Protein AF-A0A7M5X2K8-F1 (afdb_monomer_lite)

Organism: NCBI:txid252671

Secondary structure (DSSP, 8-state):
-HHHHHHHHHHHTT--HHHHHHHHHHHHHHHHHTT----GGG-HHHHHHHHHHHHHSS-TTTS---PPPPHHHHHHHHHHHHHS-S-HHHHHHHHHHHHHHHTT-TTTTTS---TTTT---S------THHHHHHHHHHH--

Structure (mmCIF, N/CA/C/O backbone):
data_AF-A0A7M5X2K8-F1
#
_entry.id   AF-A0A7M5X2K8-F1
#
loop_
_atom_site.group_PDB
_atom_site.id
_atom_site.type_symbol
_atom_site.label_atom_id
_atom_site.label_alt_id
_atom_site.label_comp_id
_atom_site.label_asym_id
_atom_site.label_entity_id
_atom_site.label_seq_id
_atom_site.pdbx_PDB_ins_code
_atom_site.Cartn_x
_atom_site.Cartn_y
_atom_site.Cartn_z
_atom_site.occupancy
_atom_site.B_iso_or_equiv
_atom_site.auth_seq_id
_atom_site.auth_comp_id
_atom_site.auth_asym_id
_atom_site.auth_atom_id
_atom_site.pdbx_PDB_model_num
ATOM 1 N N . MET A 1 1 ? 3.802 -1.384 -24.833 1.00 52.88 1 MET A N 1
ATOM 2 C CA . MET A 1 1 ? 3.488 -2.465 -23.865 1.00 52.88 1 MET A CA 1
ATOM 3 C C . MET A 1 1 ? 4.716 -3.096 -23.181 1.00 52.88 1 MET A C 1
ATOM 5 O O . MET A 1 1 ? 4.539 -3.647 -22.103 1.00 52.88 1 MET A O 1
ATOM 9 N N . SER A 1 2 ? 5.947 -2.994 -23.705 1.00 74.19 2 SER A N 1
ATOM 10 C CA . SER A 1 2 ? 7.124 -3.730 -23.181 1.00 74.19 2 SER A CA 1
ATOM 11 C C . SER A 1 2 ? 7.561 -3.377 -21.746 1.00 74.19 2 SER A C 1
ATOM 13 O O . SER A 1 2 ? 7.866 -4.268 -20.957 1.00 74.19 2 SER A O 1
ATOM 15 N N . VAL A 1 3 ? 7.544 -2.096 -21.363 1.00 83.00 3 VAL A N 1
ATOM 16 C CA . VAL A 1 3 ? 8.119 -1.626 -20.081 1.00 83.00 3 VAL A CA 1
ATOM 17 C C . VAL A 1 3 ? 7.353 -2.146 -18.855 1.00 83.00 3 VAL A C 1
ATOM 19 O O . VAL A 1 3 ? 7.938 -2.400 -17.803 1.00 83.00 3 VAL A O 1
ATOM 22 N N . CYS A 1 4 ? 6.039 -2.355 -18.987 1.00 85.19 4 CYS A N 1
ATOM 23 C CA . CYS A 1 4 ? 5.218 -2.924 -17.914 1.00 85.19 4 CYS A CA 1
ATOM 24 C C . CYS A 1 4 ? 5.538 -4.408 -17.688 1.00 85.19 4 CYS A C 1
ATOM 26 O O . CYS A 1 4 ? 5.677 -4.828 -16.541 1.00 85.19 4 CYS A O 1
ATOM 28 N N . PHE A 1 5 ? 5.702 -5.182 -18.767 1.00 86.69 5 PHE A N 1
ATOM 29 C CA . PHE A 1 5 ? 6.114 -6.585 -18.683 1.00 86.69 5 PHE A CA 1
ATOM 30 C C . PHE A 1 5 ? 7.513 -6.722 -18.092 1.00 86.69 5 PHE A C 1
ATOM 32 O O . P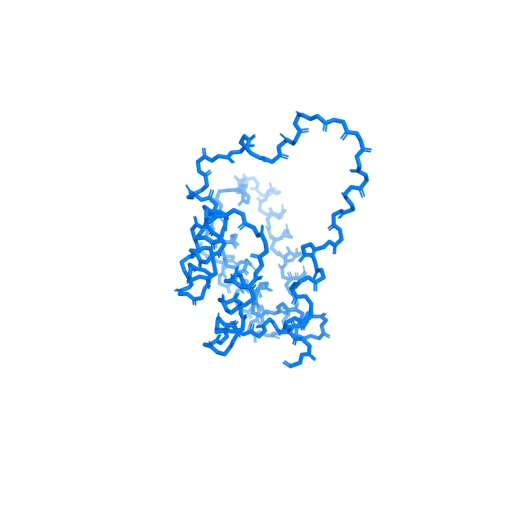HE A 1 5 ? 7.710 -7.544 -17.202 1.00 86.69 5 PHE A O 1
ATOM 39 N N . PHE A 1 6 ? 8.448 -5.862 -18.503 1.00 88.50 6 PHE A N 1
ATOM 40 C CA . PHE A 1 6 ? 9.782 -5.807 -17.912 1.00 88.50 6 PHE A CA 1
ATOM 41 C C . PHE A 1 6 ? 9.723 -5.547 -16.400 1.00 88.50 6 PHE A C 1
ATOM 43 O O . PHE A 1 6 ? 10.309 -6.298 -15.627 1.00 88.50 6 PHE A O 1
ATOM 50 N N . ALA A 1 7 ? 8.941 -4.558 -15.954 1.00 87.00 7 ALA A N 1
ATOM 51 C CA . ALA A 1 7 ? 8.784 -4.259 -14.530 1.00 87.00 7 ALA A CA 1
ATOM 52 C C . ALA A 1 7 ? 8.256 -5.461 -13.722 1.00 87.00 7 ALA A C 1
ATOM 54 O O . ALA A 1 7 ? 8.743 -5.741 -12.624 1.00 87.00 7 ALA A O 1
ATOM 55 N N . VAL A 1 8 ? 7.270 -6.186 -14.261 1.00 88.19 8 VAL A N 1
ATOM 56 C CA . VAL A 1 8 ? 6.717 -7.394 -13.628 1.00 88.19 8 VAL A CA 1
ATOM 57 C C . VAL A 1 8 ? 7.741 -8.531 -13.626 1.00 88.19 8 VAL A C 1
ATOM 59 O O . VAL A 1 8 ? 7.938 -9.166 -12.592 1.00 88.19 8 VAL A O 1
ATOM 62 N N . TYR A 1 9 ? 8.437 -8.749 -14.742 1.00 90.38 9 TYR A N 1
ATOM 63 C CA . TYR A 1 9 ? 9.489 -9.756 -14.870 1.00 90.38 9 TYR A CA 1
ATOM 64 C C . TYR A 1 9 ? 10.629 -9.524 -13.867 1.00 90.38 9 TYR A C 1
ATOM 66 O O . TYR A 1 9 ? 10.989 -10.438 -13.124 1.00 90.38 9 TYR A O 1
ATOM 74 N N . SER A 1 10 ? 11.136 -8.292 -13.761 1.00 86.75 10 SER A N 1
ATOM 75 C CA . SER A 1 10 ? 12.160 -7.915 -12.779 1.00 86.75 10 SER A CA 1
ATOM 76 C C . SER A 1 10 ? 11.688 -8.158 -11.345 1.00 86.75 10 SER A C 1
ATOM 78 O O . SER A 1 10 ? 12.437 -8.696 -10.530 1.00 86.75 10 SER A O 1
ATOM 80 N N . SER A 1 11 ? 10.429 -7.831 -11.036 1.00 86.12 11 SER A N 1
ATOM 81 C CA . SER A 1 11 ? 9.863 -8.103 -9.713 1.00 86.12 11 SER A CA 1
ATOM 82 C C . SER A 1 11 ? 9.758 -9.598 -9.410 1.00 86.12 11 SER A C 1
ATOM 84 O O . SER A 1 11 ? 9.967 -9.982 -8.262 1.00 86.12 11 SER A O 1
ATOM 86 N N . ASN A 1 12 ? 9.417 -10.434 -10.393 1.00 87.44 12 ASN A N 1
ATOM 87 C CA . ASN A 1 12 ? 9.327 -11.887 -10.215 1.00 87.44 12 ASN A CA 1
ATOM 88 C C . ASN A 1 12 ? 10.708 -12.528 -10.014 1.00 87.44 12 ASN A C 1
ATOM 90 O O . ASN A 1 12 ? 10.819 -13.528 -9.315 1.00 87.44 12 ASN A O 1
ATOM 94 N N . ARG A 1 13 ? 11.767 -11.916 -10.556 1.00 88.06 13 ARG A N 1
ATOM 95 C CA . ARG A 1 13 ? 13.170 -12.292 -10.316 1.00 88.06 13 ARG A CA 1
ATOM 96 C C . ARG A 1 13 ? 13.723 -11.807 -8.968 1.00 88.06 13 ARG A C 1
ATOM 98 O O . ARG A 1 13 ? 14.899 -12.005 -8.696 1.00 88.06 13 ARG A O 1
ATOM 105 N N . GLY A 1 14 ? 12.906 -11.159 -8.133 1.00 85.12 14 GLY A N 1
ATOM 106 C CA . GLY A 1 14 ? 13.325 -10.666 -6.818 1.00 85.12 14 GLY A CA 1
ATOM 107 C C . GLY A 1 14 ? 14.114 -9.353 -6.850 1.00 85.12 14 GLY A C 1
ATOM 108 O O . GLY A 1 14 ? 14.657 -8.940 -5.828 1.00 85.12 14 GLY A O 1
ATOM 109 N N . ILE A 1 15 ? 14.163 -8.658 -7.992 1.00 86.94 15 ILE A N 1
ATOM 110 C CA . ILE A 1 15 ? 14.856 -7.371 -8.101 1.00 86.94 15 ILE A CA 1
ATOM 111 C C . ILE A 1 15 ? 14.082 -6.312 -7.312 1.00 86.94 15 ILE A C 1
ATOM 113 O O . ILE A 1 15 ? 12.865 -6.153 -7.46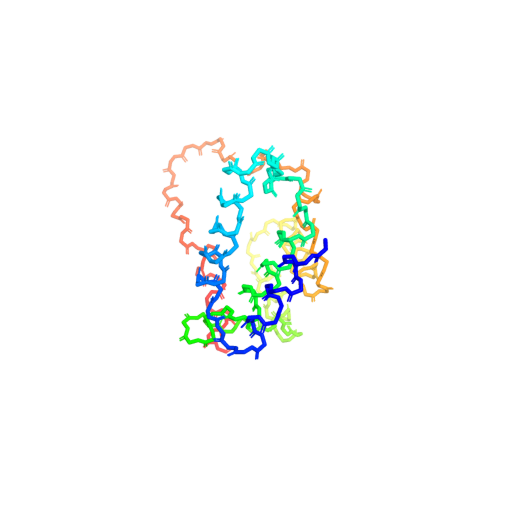3 1.00 86.94 15 ILE A O 1
ATOM 117 N N . ALA A 1 16 ? 14.802 -5.544 -6.493 1.00 85.50 16 ALA A N 1
ATOM 118 C CA . ALA A 1 16 ? 14.214 -4.476 -5.703 1.00 85.50 16 ALA A CA 1
ATOM 119 C C . ALA A 1 16 ? 13.511 -3.436 -6.591 1.00 85.50 16 ALA A C 1
ATOM 121 O O . ALA A 1 16 ? 14.001 -3.027 -7.649 1.00 85.50 16 ALA A O 1
ATOM 122 N N . CYS A 1 17 ? 12.372 -2.930 -6.122 1.00 85.94 17 CYS A N 1
ATOM 123 C CA . CYS A 1 17 ? 11.596 -1.928 -6.846 1.00 85.94 17 CYS A CA 1
ATOM 124 C C . CYS A 1 17 ? 12.405 -0.645 -7.103 1.00 85.94 17 CYS A C 1
ATOM 126 O O . CYS A 1 17 ? 12.218 -0.003 -8.134 1.00 85.94 17 CYS A O 1
ATOM 128 N N . LYS A 1 18 ? 13.336 -0.292 -6.202 1.00 85.88 18 LYS A N 1
ATOM 129 C CA . LYS A 1 18 ? 14.279 0.819 -6.411 1.00 85.88 18 LYS A CA 1
ATOM 130 C C . LYS A 1 18 ? 15.106 0.603 -7.683 1.00 85.88 18 LYS A C 1
ATOM 132 O O . LYS A 1 18 ? 15.092 1.461 -8.555 1.00 85.88 18 LYS A O 1
ATOM 137 N N . THR A 1 19 ? 15.728 -0.563 -7.823 1.00 87.94 19 THR A N 1
ATOM 138 C CA . THR A 1 19 ? 16.536 -0.936 -8.993 1.00 87.94 19 THR A CA 1
ATOM 139 C C . THR A 1 19 ? 15.690 -1.024 -10.263 1.00 87.94 19 THR A C 1
ATOM 141 O O . THR A 1 19 ? 16.070 -0.503 -11.304 1.00 87.94 19 THR A O 1
ATOM 144 N N . THR A 1 20 ? 14.481 -1.584 -10.163 1.00 87.62 20 THR A N 1
ATOM 145 C CA . THR A 1 20 ? 13.544 -1.665 -11.298 1.00 87.62 20 THR A CA 1
ATOM 146 C C . THR A 1 20 ? 13.189 -0.273 -11.838 1.00 87.62 20 THR A C 1
ATOM 148 O O . THR A 1 20 ? 13.118 -0.081 -13.049 1.00 87.62 20 THR A O 1
ATOM 151 N N . LYS A 1 21 ? 13.011 0.727 -10.961 1.00 87.75 21 LYS A N 1
ATOM 152 C CA . LYS A 1 21 ? 12.784 2.120 -11.379 1.00 87.75 21 LYS A CA 1
ATOM 153 C C . LYS A 1 21 ? 13.978 2.704 -12.124 1.00 87.75 21 LYS A C 1
ATOM 155 O O . LYS A 1 21 ? 13.754 3.367 -13.127 1.00 87.75 21 LYS A O 1
ATOM 160 N N . VAL A 1 22 ? 15.199 2.433 -11.659 1.00 89.62 22 VAL A N 1
ATOM 161 C CA . VAL A 1 22 ? 16.435 2.903 -12.307 1.00 89.62 22 VAL A CA 1
ATOM 162 C C . VAL A 1 22 ? 16.544 2.354 -13.733 1.00 89.62 22 VAL A C 1
ATOM 164 O O . VAL A 1 22 ? 16.818 3.107 -14.665 1.00 89.62 22 VAL A O 1
ATOM 167 N N . TYR A 1 23 ? 16.240 1.071 -13.939 1.00 90.06 23 TYR A N 1
ATOM 168 C CA . TYR A 1 23 ? 16.224 0.483 -15.282 1.00 90.06 23 TYR A CA 1
ATOM 169 C C . TYR A 1 23 ? 15.165 1.109 -16.187 1.00 90.06 23 TYR A C 1
ATOM 171 O O . TYR A 1 23 ? 15.455 1.453 -17.329 1.00 90.06 23 TYR A O 1
ATOM 179 N N . ILE A 1 24 ? 13.954 1.325 -15.669 1.00 87.75 24 ILE A N 1
ATOM 180 C CA . ILE A 1 24 ? 12.886 1.996 -16.420 1.00 87.75 24 ILE A CA 1
ATOM 181 C C . ILE A 1 24 ? 13.311 3.417 -16.811 1.00 87.75 24 ILE A C 1
ATOM 183 O O . ILE A 1 24 ? 13.107 3.812 -17.955 1.00 87.75 24 ILE A O 1
ATOM 187 N N . THR A 1 25 ? 13.928 4.177 -15.901 1.00 86.94 25 THR A N 1
ATOM 188 C CA . THR A 1 25 ? 14.427 5.523 -16.216 1.00 86.94 25 THR A CA 1
ATOM 189 C C . THR A 1 25 ? 15.556 5.504 -17.242 1.00 86.94 25 THR A C 1
ATOM 191 O O . THR A 1 25 ? 15.577 6.377 -18.099 1.00 86.94 25 THR A O 1
ATOM 194 N N . GLY A 1 26 ? 16.437 4.497 -17.221 1.00 87.50 26 GLY A N 1
ATOM 195 C CA . GLY A 1 26 ? 17.491 4.333 -18.228 1.00 87.50 26 GLY A CA 1
ATOM 196 C C . GLY A 1 26 ? 16.931 4.068 -19.628 1.00 87.50 26 GLY A C 1
ATOM 197 O O . GLY A 1 26 ? 17.309 4.740 -20.582 1.00 87.50 26 GLY A O 1
ATOM 198 N N . VAL A 1 27 ? 15.951 3.166 -19.740 1.00 85.81 27 VAL A N 1
ATOM 199 C CA . VAL A 1 27 ? 15.258 2.882 -21.011 1.00 85.81 27 VAL A CA 1
ATOM 200 C C . VAL A 1 27 ? 14.538 4.124 -21.540 1.00 85.81 27 VAL A C 1
ATOM 202 O O . VAL A 1 27 ? 14.549 4.395 -22.737 1.00 85.81 27 VAL A O 1
ATOM 205 N N . LEU A 1 28 ? 13.915 4.906 -20.658 1.00 84.00 28 LEU A N 1
ATOM 206 C CA . LEU A 1 28 ? 13.238 6.143 -21.048 1.00 84.00 28 LEU A CA 1
ATOM 207 C C . LEU A 1 28 ? 14.215 7.241 -21.465 1.00 84.00 28 LEU A C 1
ATOM 209 O O . LEU A 1 28 ? 13.937 7.954 -22.423 1.00 84.00 28 LEU A O 1
ATOM 213 N N . HIS A 1 29 ? 15.358 7.349 -20.788 1.00 86.31 29 HIS A N 1
ATOM 214 C CA . HIS A 1 29 ? 16.422 8.268 -21.173 1.00 86.31 29 HIS A CA 1
ATOM 215 C C . HIS A 1 29 ? 16.956 7.933 -22.569 1.00 86.31 29 HIS A C 1
ATOM 217 O O . HIS A 1 29 ? 17.037 8.809 -23.423 1.00 86.31 29 HIS A O 1
ATOM 223 N N . GLN A 1 30 ? 17.232 6.655 -22.840 1.00 85.12 30 GLN A N 1
ATOM 224 C CA . GLN A 1 30 ? 17.672 6.206 -24.160 1.00 85.12 30 GLN A CA 1
ATOM 225 C C . GLN A 1 30 ? 16.622 6.481 -25.246 1.00 85.12 30 GLN A C 1
ATOM 227 O O . GLN A 1 30 ? 16.967 6.967 -26.317 1.00 85.12 30 GLN A O 1
ATOM 232 N N . ASN A 1 31 ? 15.338 6.244 -24.966 1.00 82.50 31 ASN A N 1
ATOM 233 C CA . ASN A 1 31 ? 14.264 6.579 -25.907 1.00 82.50 31 ASN A CA 1
ATOM 234 C C . ASN A 1 31 ? 14.155 8.089 -26.164 1.00 82.50 31 ASN A C 1
ATOM 236 O O . ASN A 1 31 ? 13.917 8.495 -27.298 1.00 82.50 31 ASN A O 1
ATOM 240 N N . SER A 1 32 ? 14.379 8.919 -25.143 1.00 83.69 32 SER A N 1
ATOM 241 C CA . SER A 1 32 ? 14.402 10.375 -25.298 1.00 83.69 32 SER A CA 1
ATOM 242 C C . SER A 1 32 ? 15.581 10.839 -26.160 1.00 83.69 32 SER A C 1
ATOM 244 O O . SER A 1 32 ? 15.391 11.687 -27.026 1.00 83.69 32 SER A O 1
ATOM 246 N N . MET A 1 33 ? 16.761 10.221 -26.015 1.00 85.62 33 MET A N 1
ATOM 247 C CA . MET A 1 33 ? 17.918 10.474 -26.892 1.00 85.62 33 MET A CA 1
ATOM 248 C C . MET A 1 33 ? 17.646 10.106 -28.359 1.00 85.62 33 MET A C 1
ATOM 250 O O . MET A 1 33 ? 18.185 10.740 -29.258 1.00 85.62 33 MET A O 1
ATOM 254 N N . LEU A 1 34 ? 16.783 9.118 -28.611 1.00 86.12 34 LEU A N 1
ATOM 255 C CA . LEU A 1 34 ? 16.349 8.717 -29.955 1.00 86.12 34 LEU A CA 1
ATOM 256 C C . LEU A 1 34 ? 15.188 9.573 -30.504 1.00 86.12 34 LEU A C 1
ATOM 258 O O . LEU A 1 34 ? 14.631 9.254 -31.550 1.00 86.12 34 LEU A O 1
ATOM 262 N N . GLY A 1 35 ? 14.781 10.635 -29.797 1.00 80.44 35 GLY A N 1
ATOM 263 C CA . GLY A 1 35 ? 13.679 11.520 -30.194 1.00 80.44 35 GLY A CA 1
ATOM 264 C C . GLY A 1 35 ? 12.277 10.975 -29.891 1.00 80.44 35 GLY A C 1
ATOM 265 O O . GLY A 1 35 ? 11.279 11.658 -30.128 1.00 80.44 35 GLY A O 1
ATOM 266 N N . ALA A 1 36 ? 12.168 9.776 -29.313 1.00 75.25 36 ALA A N 1
ATOM 267 C CA . ALA A 1 36 ? 10.904 9.183 -28.894 1.00 75.25 36 ALA A CA 1
ATOM 268 C C . ALA A 1 36 ? 10.502 9.713 -27.505 1.00 75.25 36 ALA A C 1
ATOM 270 O O . ALA A 1 36 ? 10.710 9.076 -26.469 1.00 75.25 36 ALA A O 1
ATOM 271 N N . ASN A 1 37 ? 9.912 10.907 -27.470 1.00 64.06 37 ASN A N 1
ATOM 272 C CA . ASN A 1 37 ? 9.477 11.553 -26.232 1.00 64.06 37 ASN A CA 1
ATOM 273 C C . ASN A 1 37 ? 8.133 10.993 -25.740 1.00 64.06 37 ASN A C 1
ATOM 275 O O . ASN A 1 37 ? 7.073 11.559 -25.994 1.00 64.06 37 ASN A O 1
ATOM 279 N N . ALA A 1 38 ? 8.166 9.890 -24.989 1.00 65.06 38 ALA A N 1
ATOM 280 C CA . ALA A 1 38 ? 7.011 9.402 -24.234 1.00 65.06 38 ALA A CA 1
ATOM 281 C C . ALA A 1 38 ? 7.165 9.751 -22.739 1.00 65.06 38 ALA A C 1
ATOM 283 O O . ALA A 1 38 ? 7.836 9.020 -22.002 1.00 65.06 38 ALA A O 1
ATOM 284 N N . PRO A 1 39 ? 6.568 10.851 -22.242 1.00 64.75 39 PRO A N 1
ATOM 285 C CA . PRO A 1 39 ? 6.658 11.195 -20.828 1.00 64.75 39 PRO A CA 1
ATOM 286 C C . PRO A 1 39 ? 5.979 10.134 -19.949 1.00 64.75 39 PRO A C 1
ATOM 288 O O . PRO A 1 39 ? 4.848 9.720 -20.199 1.00 64.75 39 PRO A O 1
ATOM 291 N N . LEU A 1 40 ? 6.642 9.745 -18.852 1.00 62.47 40 LEU A N 1
ATOM 292 C CA . LEU A 1 40 ? 6.145 8.802 -17.828 1.00 62.47 40 LEU A CA 1
ATOM 293 C C . LEU A 1 40 ? 4.724 9.109 -17.330 1.00 62.47 40 LEU A C 1
ATOM 295 O O . LEU A 1 40 ? 3.990 8.194 -16.955 1.00 62.47 40 LEU A O 1
ATOM 299 N N . SER A 1 41 ? 4.348 10.391 -17.327 1.00 61.41 41 SER A N 1
ATOM 300 C CA . SER A 1 41 ? 3.015 10.872 -16.947 1.00 61.41 41 SER A CA 1
ATOM 301 C C . SER A 1 41 ? 1.898 10.259 -17.808 1.00 61.41 41 SER A C 1
ATOM 303 O O . SER A 1 41 ? 0.809 9.986 -17.309 1.00 61.41 41 SER A O 1
ATOM 305 N N . LEU A 1 42 ? 2.189 9.935 -19.074 1.00 63.16 42 LEU A N 1
ATOM 306 C CA . LEU A 1 42 ? 1.244 9.328 -20.016 1.00 63.16 42 LEU A CA 1
ATOM 307 C C . LEU A 1 42 ? 1.073 7.813 -19.830 1.00 63.16 42 LEU A C 1
ATOM 309 O O . LEU A 1 42 ? 0.294 7.195 -20.550 1.00 63.16 42 LEU A O 1
ATOM 313 N N . MET A 1 43 ? 1.765 7.186 -18.870 1.00 76.88 43 MET A N 1
ATOM 314 C CA . MET A 1 43 ? 1.679 5.741 -18.632 1.00 76.88 43 MET A CA 1
ATOM 315 C C . MET A 1 43 ? 1.012 5.411 -17.283 1.00 76.88 43 MET A C 1
ATOM 317 O O . MET A 1 43 ? 1.657 4.868 -16.377 1.00 76.88 43 MET A O 1
ATOM 321 N N . PRO A 1 44 ? -0.307 5.656 -17.126 1.00 78.69 44 PRO A N 1
ATOM 322 C CA . PRO A 1 44 ? -1.025 5.378 -15.879 1.00 78.69 44 PRO A CA 1
ATOM 323 C C . PRO A 1 44 ? -0.973 3.893 -15.496 1.00 78.69 44 PRO A C 1
ATOM 325 O O . PRO A 1 44 ? -0.956 3.552 -14.310 1.00 78.69 44 PRO A O 1
ATOM 328 N N . VAL A 1 45 ? -0.896 3.006 -16.491 1.00 82.19 45 VAL A N 1
ATOM 329 C CA . VAL A 1 45 ? -0.737 1.559 -16.299 1.00 82.19 45 VAL A CA 1
ATOM 330 C C . VAL A 1 45 ? 0.603 1.241 -15.634 1.00 82.19 45 VAL A C 1
ATOM 332 O O . VAL A 1 45 ? 0.624 0.540 -14.624 1.00 82.19 45 VAL A O 1
ATOM 335 N N . LEU A 1 46 ? 1.707 1.822 -16.114 1.00 82.94 46 LEU A N 1
ATOM 336 C CA . LEU A 1 46 ? 3.040 1.612 -15.543 1.00 82.94 46 LEU A CA 1
ATOM 337 C C . LEU A 1 46 ? 3.104 2.094 -14.090 1.00 82.94 46 LEU A C 1
ATOM 339 O O . LEU A 1 46 ? 3.616 1.396 -13.216 1.00 82.94 46 LEU A O 1
ATOM 343 N N . HIS A 1 47 ? 2.503 3.247 -13.800 1.00 83.94 47 HIS A N 1
ATOM 344 C CA . HIS A 1 47 ? 2.412 3.759 -12.436 1.00 83.94 47 HIS A CA 1
ATOM 345 C C . HIS A 1 47 ? 1.619 2.817 -11.506 1.00 83.94 47 HIS A C 1
ATOM 347 O O . HIS A 1 47 ? 2.035 2.571 -10.369 1.00 83.94 47 HIS A O 1
ATOM 353 N N . ARG A 1 48 ? 0.504 2.236 -11.977 1.00 85.44 48 ARG A N 1
ATOM 354 C CA . ARG A 1 48 ? -0.262 1.229 -11.216 1.00 85.44 48 ARG A CA 1
ATOM 355 C C . ARG A 1 48 ? 0.552 -0.046 -10.985 1.00 85.44 48 ARG A C 1
ATOM 357 O O . ARG A 1 48 ? 0.552 -0.549 -9.862 1.00 85.44 48 ARG A O 1
ATOM 364 N N . VAL A 1 49 ? 1.276 -0.522 -11.999 1.00 86.50 49 VAL A N 1
ATOM 365 C CA . VAL A 1 49 ? 2.155 -1.701 -11.917 1.00 86.50 49 VAL A CA 1
ATOM 366 C C . VAL A 1 49 ? 3.263 -1.478 -10.891 1.00 86.50 49 VAL A C 1
ATOM 368 O O . VAL A 1 49 ? 3.407 -2.276 -9.966 1.00 86.50 49 VAL A O 1
ATOM 371 N N . ILE A 1 50 ? 3.976 -0.351 -10.963 1.00 86.38 50 ILE A N 1
ATOM 372 C CA . ILE A 1 50 ? 5.028 -0.002 -10.000 1.00 86.38 50 ILE A CA 1
ATOM 373 C C . ILE A 1 50 ? 4.457 0.076 -8.581 1.00 86.38 50 ILE A C 1
ATOM 375 O O . ILE A 1 50 ? 5.047 -0.485 -7.662 1.00 86.38 50 ILE A O 1
ATOM 379 N N . ARG A 1 51 ? 3.287 0.697 -8.370 1.00 83.94 51 ARG A N 1
ATOM 380 C CA . ARG A 1 51 ? 2.632 0.706 -7.047 1.00 83.94 51 ARG A CA 1
ATOM 381 C C . ARG A 1 51 ? 2.248 -0.694 -6.568 1.00 83.94 51 ARG A C 1
ATOM 383 O O . ARG A 1 51 ? 2.340 -0.966 -5.373 1.00 83.94 51 ARG A O 1
ATOM 390 N N . GLY A 1 52 ? 1.800 -1.569 -7.465 1.00 83.06 52 GLY A N 1
ATOM 391 C CA . GLY A 1 52 ? 1.512 -2.971 -7.162 1.00 83.06 52 GLY A CA 1
ATOM 392 C C . GLY A 1 52 ? 2.763 -3.717 -6.698 1.00 83.06 52 GLY A C 1
ATOM 393 O O . GLY A 1 52 ? 2.748 -4.329 -5.630 1.00 83.06 52 GLY A O 1
ATOM 394 N N . ILE A 1 53 ? 3.863 -3.576 -7.440 1.00 83.56 53 ILE A N 1
ATOM 395 C CA . ILE A 1 53 ? 5.180 -4.137 -7.107 1.00 83.56 53 ILE A CA 1
ATOM 396 C C . ILE A 1 53 ? 5.670 -3.593 -5.762 1.00 83.56 53 ILE A C 1
ATOM 398 O O . ILE A 1 53 ? 6.042 -4.368 -4.891 1.00 83.56 53 ILE A O 1
ATOM 402 N N . GLN A 1 54 ? 5.580 -2.281 -5.530 1.00 83.38 54 GLN A N 1
ATOM 403 C CA . GLN A 1 54 ? 5.938 -1.660 -4.249 1.00 83.38 54 GLN A CA 1
ATOM 404 C C . GLN A 1 54 ? 5.118 -2.182 -3.069 1.00 83.38 54 GLN A C 1
ATOM 406 O O . GLN A 1 54 ? 5.628 -2.246 -1.957 1.00 83.38 54 GLN A O 1
ATOM 411 N N . ARG A 1 55 ? 3.842 -2.526 -3.277 1.00 79.38 55 ARG A N 1
ATOM 412 C CA . ARG A 1 55 ? 3.001 -3.128 -2.232 1.00 79.38 55 ARG A CA 1
ATOM 413 C C . ARG A 1 55 ? 3.371 -4.584 -1.981 1.00 79.38 55 ARG A C 1
ATOM 415 O O . ARG A 1 55 ? 3.385 -4.984 -0.825 1.00 79.38 55 ARG A O 1
ATOM 422 N N . ARG A 1 56 ? 3.667 -5.349 -3.036 1.00 75.94 56 ARG A N 1
ATOM 423 C CA . ARG A 1 56 ? 4.092 -6.754 -2.936 1.00 75.94 56 ARG A CA 1
ATOM 424 C C . ARG A 1 56 ? 5.471 -6.902 -2.297 1.00 75.94 56 ARG A C 1
ATOM 426 O O . ARG A 1 56 ? 5.636 -7.738 -1.424 1.00 75.94 56 ARG A O 1
ATOM 433 N N . GLN A 1 57 ? 6.430 -6.077 -2.707 1.00 77.38 57 GLN A N 1
ATOM 434 C CA . GLN A 1 57 ? 7.794 -6.056 -2.169 1.00 77.38 57 GLN A CA 1
ATOM 435 C C . GLN A 1 57 ? 7.929 -5.206 -0.897 1.00 77.38 57 GLN A C 1
ATOM 437 O O . GLN A 1 57 ? 9.008 -5.116 -0.317 1.00 77.38 57 GLN A O 1
ATOM 442 N N . GLY A 1 58 ? 6.868 -4.497 -0.504 1.00 64.88 58 GLY A N 1
ATOM 443 C CA . GLY A 1 58 ? 6.929 -3.478 0.531 1.00 64.88 58 GLY A CA 1
ATOM 444 C C . GLY A 1 58 ? 7.365 -4.051 1.869 1.00 64.88 58 GLY A C 1
ATOM 445 O O . GLY A 1 58 ? 6.582 -4.748 2.497 1.00 64.88 58 GLY A O 1
ATOM 446 N N . ASN A 1 59 ? 8.579 -3.690 2.298 1.00 57.34 59 ASN A N 1
ATOM 447 C CA . ASN A 1 59 ? 9.137 -3.787 3.650 1.00 57.34 59 ASN A CA 1
ATOM 448 C C . ASN A 1 59 ? 8.473 -4.829 4.562 1.00 57.34 59 ASN A C 1
ATOM 450 O O . ASN A 1 59 ? 7.994 -4.498 5.649 1.00 57.34 59 ASN A O 1
ATOM 454 N N . THR A 1 60 ? 8.506 -6.097 4.155 1.00 53.06 60 THR A N 1
ATOM 455 C CA . THR A 1 60 ? 8.155 -7.222 5.033 1.00 53.06 60 THR A CA 1
ATOM 456 C C . THR A 1 60 ? 9.022 -7.207 6.298 1.00 53.06 60 THR A C 1
ATOM 458 O O . THR A 1 60 ? 8.577 -7.642 7.352 1.00 53.06 60 THR A O 1
ATOM 461 N N . LEU A 1 61 ? 10.228 -6.626 6.202 1.00 52.84 61 LEU A N 1
ATOM 462 C CA . LEU A 1 61 ? 11.215 -6.541 7.277 1.00 52.84 61 LEU A CA 1
ATOM 463 C C . LEU A 1 61 ? 11.051 -5.333 8.222 1.00 52.84 61 LEU A C 1
ATOM 465 O O . LEU A 1 61 ? 11.468 -5.426 9.368 1.00 52.84 61 LEU A O 1
ATOM 469 N N . THR A 1 62 ? 10.451 -4.207 7.802 1.00 54.38 62 THR A N 1
ATOM 470 C CA . THR A 1 62 ? 10.395 -2.987 8.654 1.00 54.38 62 THR A CA 1
ATOM 471 C C . THR A 1 62 ? 8.999 -2.428 8.904 1.00 54.38 62 THR A C 1
ATOM 473 O O . THR A 1 62 ? 8.818 -1.620 9.817 1.00 54.38 62 THR A O 1
ATOM 476 N N . ARG A 1 63 ? 7.970 -2.844 8.155 1.00 56.56 63 ARG A N 1
ATOM 477 C CA . ARG A 1 63 ? 6.601 -2.382 8.403 1.00 56.56 63 ARG A CA 1
ATOM 478 C C . ARG A 1 63 ? 5.835 -3.452 9.167 1.00 56.56 63 ARG A C 1
ATOM 480 O O . ARG A 1 63 ? 5.487 -4.480 8.595 1.00 56.56 63 ARG A O 1
ATOM 487 N N . LYS A 1 64 ? 5.502 -3.182 10.439 1.00 59.00 64 LYS A N 1
ATOM 488 C CA . LYS A 1 64 ? 4.569 -4.026 11.208 1.00 59.00 64 LYS A CA 1
ATOM 489 C C . LYS A 1 64 ? 3.333 -4.303 10.349 1.00 59.00 64 LYS A C 1
ATOM 491 O O . LYS A 1 64 ? 2.645 -3.365 9.930 1.00 59.00 64 LYS A O 1
ATOM 496 N N . LYS A 1 65 ? 3.076 -5.584 10.066 1.00 58.56 65 LYS A N 1
ATOM 497 C CA . LYS A 1 65 ? 1.881 -6.038 9.348 1.00 58.56 65 LYS A CA 1
ATOM 498 C C . LYS A 1 65 ? 0.675 -5.456 10.080 1.00 58.56 65 LYS A C 1
ATOM 500 O O . LYS A 1 65 ? 0.469 -5.742 11.258 1.00 58.56 65 LYS A O 1
ATOM 505 N N . ARG A 1 66 ? -0.080 -4.574 9.416 1.00 63.22 66 ARG A N 1
ATOM 506 C CA . ARG A 1 66 ? -1.308 -4.023 10.000 1.00 63.22 66 ARG A CA 1
ATOM 507 C C . ARG A 1 66 ? -2.257 -5.199 10.207 1.00 63.22 66 ARG A C 1
ATOM 509 O O . ARG A 1 66 ? -2.691 -5.797 9.224 1.00 63.22 66 ARG A O 1
ATOM 516 N N . LYS A 1 67 ? -2.504 -5.564 11.467 1.00 66.38 67 LYS A N 1
ATOM 517 C CA . LYS A 1 67 ? -3.489 -6.592 11.797 1.00 66.38 67 LYS A CA 1
ATOM 518 C C . LYS A 1 67 ? -4.863 -6.089 11.332 1.00 66.38 67 LYS A C 1
ATOM 520 O O . LYS A 1 67 ? -5.138 -4.895 11.489 1.00 66.38 67 LYS A O 1
ATOM 525 N N . PRO A 1 68 ? -5.689 -6.943 10.711 1.00 71.88 68 PRO A N 1
ATOM 526 C CA . PRO A 1 68 ? -7.054 -6.563 10.382 1.00 71.88 68 PRO A CA 1
ATOM 527 C C . PRO A 1 68 ? -7.799 -6.185 11.667 1.00 71.88 68 PRO A C 1
ATOM 529 O O . PRO A 1 68 ? -7.572 -6.782 12.722 1.00 71.88 68 PRO A O 1
ATOM 532 N N . ILE A 1 69 ? -8.682 -5.190 11.579 1.00 73.56 69 ILE A N 1
ATOM 533 C CA . ILE A 1 69 ? -9.629 -4.905 12.658 1.00 73.56 69 ILE A CA 1
ATOM 534 C C . ILE A 1 69 ? -10.548 -6.124 12.739 1.00 73.56 69 ILE A C 1
ATOM 536 O O . ILE A 1 69 ? -11.152 -6.506 11.744 1.00 73.56 69 ILE A O 1
ATOM 540 N N . THR A 1 70 ? -10.613 -6.759 13.902 1.00 82.69 70 THR A N 1
ATOM 541 C CA . THR A 1 70 ? -11.507 -7.901 14.147 1.00 82.69 70 THR A CA 1
ATOM 542 C C . THR A 1 70 ? -12.806 -7.438 14.804 1.00 82.69 70 THR A C 1
ATOM 544 O O . THR A 1 70 ? -12.896 -6.334 15.347 1.00 82.69 70 THR A O 1
ATOM 547 N N . THR A 1 71 ? -13.810 -8.312 14.823 1.00 84.31 71 THR A N 1
ATOM 548 C CA . THR A 1 71 ? -15.078 -8.100 15.543 1.00 84.31 71 THR A CA 1
ATOM 549 C C . THR A 1 71 ? -14.863 -7.810 17.033 1.00 84.31 71 THR A C 1
ATOM 551 O O . THR A 1 71 ? -15.588 -7.009 17.623 1.00 84.31 71 THR A O 1
ATOM 554 N N . THR A 1 72 ? -13.821 -8.386 17.643 1.00 87.00 72 THR A N 1
ATOM 555 C CA . THR A 1 72 ? -13.445 -8.108 19.037 1.00 87.00 72 THR A CA 1
ATOM 556 C C . THR A 1 72 ? -12.959 -6.672 19.236 1.00 87.00 72 THR A C 1
ATOM 558 O O . THR A 1 72 ? -13.339 -6.041 20.222 1.00 87.00 72 THR A O 1
ATOM 561 N N . HIS A 1 73 ? -12.200 -6.110 18.288 1.00 84.69 73 HIS A N 1
ATOM 562 C CA . HIS A 1 73 ? -11.801 -4.699 18.325 1.00 84.69 73 HIS A CA 1
ATOM 563 C C . HIS A 1 73 ? -13.017 -3.775 18.199 1.00 84.69 73 HIS A C 1
ATOM 565 O O . HIS A 1 73 ? -13.142 -2.834 18.978 1.00 84.69 73 HIS A O 1
ATOM 571 N N . LEU A 1 74 ? -13.951 -4.072 17.287 1.00 85.94 74 LEU A N 1
ATOM 572 C CA . LEU A 1 74 ? -15.189 -3.296 17.146 1.00 85.94 74 LEU A CA 1
ATOM 573 C C . LEU A 1 74 ? -16.017 -3.293 18.432 1.00 85.94 74 LEU A C 1
ATOM 575 O O . LEU A 1 74 ? -16.487 -2.239 18.848 1.00 85.94 74 LEU A O 1
ATOM 579 N N . ARG A 1 75 ? -16.144 -4.445 19.100 1.00 87.31 75 ARG A N 1
ATOM 580 C CA . ARG A 1 75 ? -16.864 -4.553 20.376 1.00 87.31 75 ARG A CA 1
ATOM 581 C C . ARG A 1 75 ? -16.175 -3.771 21.502 1.00 87.31 75 ARG A C 1
ATOM 583 O O . ARG A 1 75 ? -16.859 -3.181 22.331 1.00 87.31 75 ARG A O 1
ATOM 590 N N . LYS A 1 76 ? -14.836 -3.748 21.545 1.00 88.44 76 LYS A N 1
ATOM 591 C CA . LYS A 1 76 ? -14.078 -2.920 22.504 1.00 88.44 76 LYS A CA 1
ATOM 592 C C . LYS A 1 76 ? -14.304 -1.425 22.233 1.00 88.44 76 LYS A C 1
ATOM 594 O O . LYS A 1 76 ? -14.590 -0.676 23.162 1.00 88.44 76 LYS A O 1
ATOM 599 N N . ILE A 1 77 ? -14.234 -1.010 20.966 1.00 86.69 77 ILE A N 1
ATOM 600 C CA . ILE A 1 77 ? -14.429 0.385 20.542 1.00 86.69 77 ILE A CA 1
ATOM 601 C C . ILE A 1 77 ? -15.859 0.854 20.825 1.00 86.69 77 ILE A C 1
ATOM 603 O O . ILE A 1 77 ? -16.038 1.940 21.370 1.00 86.69 77 ILE A O 1
ATOM 607 N N . SER A 1 78 ? -16.872 0.043 20.510 1.00 87.06 78 SER A N 1
ATOM 608 C CA . SER A 1 78 ? -18.270 0.408 20.752 1.00 87.06 78 SER A CA 1
ATOM 609 C C . SER A 1 78 ? -18.557 0.575 22.241 1.00 87.06 78 SER A C 1
ATOM 611 O O . SER A 1 78 ? -19.126 1.587 22.637 1.00 87.06 78 SER A O 1
ATOM 613 N N . LYS A 1 79 ? -18.086 -0.351 23.086 1.00 89.25 79 LYS A N 1
ATOM 614 C CA . LYS A 1 79 ? -18.211 -0.237 24.547 1.00 89.25 79 LYS A CA 1
ATOM 615 C C . LYS A 1 79 ? -17.526 1.018 25.084 1.00 89.25 79 LYS A C 1
ATOM 617 O O . LYS A 1 79 ? -18.123 1.740 25.875 1.00 89.25 79 LYS A O 1
ATOM 622 N N . PHE A 1 80 ? -16.306 1.302 24.631 1.00 88.88 80 PHE A N 1
ATOM 623 C CA . PHE A 1 80 ? -15.571 2.494 25.049 1.00 88.88 80 PHE A CA 1
ATOM 624 C C . PHE A 1 80 ? -16.286 3.789 24.638 1.00 88.88 80 PHE A C 1
ATOM 626 O O . PHE A 1 80 ? -16.417 4.704 25.445 1.00 88.88 80 PHE A O 1
ATOM 633 N N . LEU A 1 81 ? -16.802 3.859 23.408 1.00 87.00 81 LEU A N 1
ATOM 634 C CA . LEU A 1 81 ? -17.541 5.025 22.926 1.00 87.00 81 LEU A CA 1
ATOM 635 C C . LEU A 1 81 ? -18.853 5.225 23.684 1.00 87.00 81 LEU A C 1
ATOM 637 O O . LEU A 1 81 ? -19.173 6.358 24.029 1.00 87.00 81 LEU A O 1
ATOM 641 N N . LEU A 1 82 ? -19.584 4.156 23.997 1.00 85.06 82 LEU A N 1
ATOM 642 C CA . LEU A 1 82 ? -20.822 4.252 24.773 1.00 85.06 82 LEU A CA 1
ATOM 643 C C . LEU A 1 82 ? -20.566 4.798 26.184 1.00 85.06 82 LEU A C 1
ATOM 645 O O . LEU A 1 82 ? -21.280 5.706 26.608 1.00 85.06 82 LEU A O 1
ATO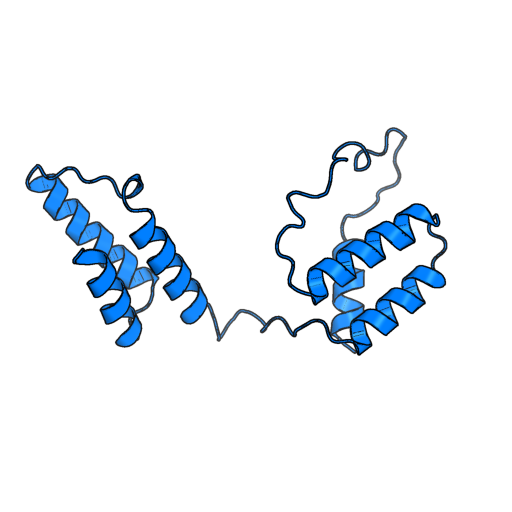M 649 N N . LEU A 1 83 ? -19.507 4.318 26.845 1.00 86.19 83 LEU A N 1
ATOM 650 C CA . LEU A 1 83 ? -19.089 4.742 28.189 1.00 86.19 83 LEU A CA 1
ATOM 651 C C . LEU A 1 83 ? -18.392 6.112 28.223 1.00 86.19 83 LEU A C 1
ATOM 653 O O . LEU A 1 83 ? -18.254 6.705 29.287 1.00 86.19 83 LEU A O 1
ATOM 657 N N . SER A 1 84 ? -17.933 6.622 27.079 1.00 84.38 84 SER A N 1
ATOM 658 C CA . SER A 1 84 ? -17.270 7.926 27.011 1.00 84.38 84 SER A CA 1
ATOM 659 C C . SER A 1 84 ? -18.250 9.082 27.246 1.00 84.38 84 SER A C 1
ATOM 661 O O . SER A 1 84 ? -19.408 9.025 26.834 1.00 84.38 84 SER A O 1
ATOM 663 N N . GLY A 1 85 ? -17.779 10.177 27.842 1.00 87.88 85 GLY A N 1
ATOM 664 C CA . GLY A 1 85 ? -18.564 11.405 28.037 1.00 87.88 85 GLY A CA 1
ATOM 665 C C . GLY A 1 85 ? -18.767 12.250 26.770 1.00 87.88 85 GLY A C 1
ATOM 666 O O . GLY A 1 85 ? -19.108 13.423 26.874 1.00 87.88 85 GLY A O 1
ATOM 667 N N . HIS A 1 86 ? -18.507 11.705 25.577 1.00 84.81 86 HIS A N 1
ATOM 668 C CA . HIS A 1 86 ? -18.674 12.444 24.325 1.00 84.81 86 HIS A CA 1
ATOM 669 C C . HIS A 1 86 ? -20.154 12.730 24.016 1.00 84.81 86 HIS A C 1
ATOM 671 O O . HIS A 1 86 ? -21.031 11.952 24.406 1.00 84.81 86 HIS A O 1
ATOM 677 N N . PRO A 1 87 ? -20.458 13.812 23.280 1.00 89.00 87 PRO A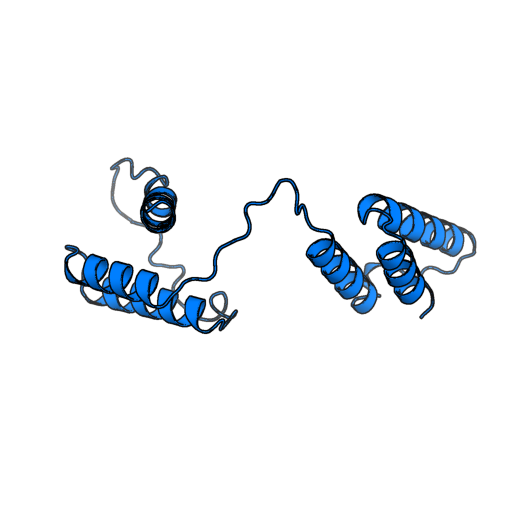 N 1
ATOM 678 C CA . PRO A 1 87 ? -21.809 14.046 22.789 1.00 89.00 87 PRO A CA 1
ATOM 679 C C . PRO A 1 87 ? -22.268 12.881 21.888 1.00 89.00 87 PRO A C 1
ATOM 681 O O . PRO A 1 87 ? -21.447 12.254 21.207 1.00 89.00 87 PRO A O 1
ATOM 684 N N . PRO A 1 88 ? -23.576 12.565 21.866 1.00 85.56 88 PRO A N 1
ATOM 685 C CA . PRO A 1 88 ? -24.103 11.382 21.181 1.00 85.56 88 PRO A CA 1
ATOM 686 C C . PRO A 1 88 ? -23.787 11.375 19.680 1.00 85.56 88 PRO A C 1
ATOM 688 O O . PRO A 1 88 ? -23.460 10.330 19.124 1.00 85.56 88 PRO A O 1
ATOM 691 N N . HIS A 1 89 ? -23.800 12.545 19.039 1.00 85.38 89 HIS A N 1
ATOM 692 C CA . HIS A 1 89 ? -23.460 12.709 17.627 1.00 85.38 89 HIS A CA 1
ATOM 693 C C . HIS A 1 89 ? -22.051 12.187 17.284 1.00 85.38 89 HIS A C 1
ATOM 695 O O . HIS A 1 89 ? -21.879 11.392 16.357 1.00 85.38 89 HIS A O 1
ATOM 701 N N . ASP A 1 90 ? -21.044 12.560 18.076 1.00 82.06 90 ASP A N 1
ATOM 702 C CA . ASP A 1 90 ? -19.649 12.192 17.811 1.00 82.06 90 ASP A CA 1
ATOM 703 C C . ASP A 1 90 ? -19.405 10.697 18.028 1.00 82.06 90 ASP A C 1
ATOM 705 O O . ASP A 1 90 ? -18.615 10.077 17.309 1.00 82.06 90 ASP A O 1
ATOM 709 N N . LYS A 1 91 ? -20.138 10.088 18.972 1.00 87.19 91 LYS A N 1
ATOM 710 C CA . LYS A 1 91 ? -20.118 8.637 19.196 1.00 87.19 91 LYS A CA 1
ATOM 711 C C . LYS A 1 91 ? -20.577 7.885 17.950 1.00 87.19 91 LYS A C 1
ATOM 713 O O . LYS A 1 91 ? -19.898 6.945 17.529 1.00 87.19 91 LYS A O 1
ATOM 718 N N . TYR A 1 92 ? -21.685 8.308 17.339 1.00 85.44 92 TYR A N 1
ATOM 719 C CA . TYR A 1 92 ? -22.203 7.686 16.119 1.00 85.44 92 TYR A CA 1
ATOM 720 C C . TYR A 1 92 ? -21.296 7.931 14.913 1.00 85.44 92 TYR A C 1
ATOM 722 O O . TYR A 1 92 ? -21.047 6.999 14.148 1.00 85.44 92 TYR A O 1
ATOM 730 N N . MET A 1 93 ? -20.722 9.131 14.778 1.00 86.81 93 MET A N 1
ATOM 731 C CA . MET A 1 93 ? -19.772 9.440 13.705 1.00 86.81 93 MET A CA 1
ATOM 732 C C . MET A 1 93 ? -18.517 8.553 13.785 1.00 86.81 93 MET A C 1
ATOM 734 O O . MET A 1 93 ? -18.080 7.979 12.783 1.00 86.81 93 MET A O 1
ATOM 738 N N . LEU A 1 94 ? -17.956 8.378 14.986 1.00 85.38 94 LEU A N 1
ATOM 739 C CA . LEU A 1 94 ? -16.803 7.504 15.210 1.00 85.38 94 LEU A CA 1
ATOM 740 C C . LEU A 1 94 ? -17.147 6.031 14.968 1.00 85.38 94 LEU A C 1
ATOM 742 O O . LEU A 1 94 ? -16.367 5.329 14.317 1.00 85.38 94 LEU A O 1
ATOM 746 N N . LEU A 1 95 ? -18.319 5.568 15.410 1.00 86.25 95 LEU A N 1
ATOM 747 C CA . LEU A 1 95 ? -18.804 4.212 15.134 1.00 86.25 95 LEU A CA 1
ATOM 748 C C . LEU A 1 95 ? -18.961 3.949 13.634 1.00 86.25 95 LEU A C 1
ATOM 750 O O . LEU A 1 95 ? -18.445 2.946 13.137 1.00 86.25 95 LEU A O 1
ATOM 754 N N . ALA A 1 96 ? -19.591 4.868 12.902 1.00 85.94 96 ALA A N 1
ATOM 755 C CA . ALA A 1 96 ? -19.741 4.775 11.454 1.00 85.94 96 ALA A CA 1
ATOM 756 C C . ALA A 1 96 ? -18.374 4.701 10.756 1.00 85.94 96 ALA A C 1
ATOM 758 O O . ALA A 1 96 ? -18.166 3.855 9.883 1.00 85.94 96 ALA A O 1
ATOM 759 N N . SER A 1 97 ? -17.398 5.507 11.191 1.00 82.50 97 SER A N 1
ATOM 760 C CA . SER A 1 97 ? -16.033 5.461 10.650 1.00 82.50 97 SER A CA 1
ATOM 761 C C . SER A 1 97 ? -15.341 4.112 10.875 1.00 82.50 97 SER A C 1
ATOM 763 O O . SER A 1 97 ? -14.700 3.583 9.963 1.00 82.50 97 SER A O 1
ATOM 765 N N . CYS A 1 98 ? -15.529 3.507 12.052 1.00 83.44 98 CYS A N 1
ATOM 766 C CA . CYS A 1 98 ? -14.951 2.210 12.395 1.00 83.44 98 CYS A CA 1
ATOM 767 C C . CYS A 1 98 ? -15.584 1.073 11.588 1.00 83.44 98 CYS A C 1
ATOM 769 O O . CYS A 1 98 ? -14.864 0.214 11.081 1.00 83.44 98 CYS A O 1
ATOM 771 N N . LEU A 1 99 ? -16.910 1.085 11.424 1.00 84.19 99 LEU A N 1
ATOM 772 C CA . LEU A 1 99 ? -17.630 0.106 10.605 1.00 84.19 99 LEU A CA 1
ATOM 773 C C . LEU A 1 99 ? -17.218 0.209 9.133 1.00 84.19 99 LEU A C 1
ATOM 775 O O . LEU A 1 99 ? -16.899 -0.798 8.505 1.00 84.19 99 LEU A O 1
ATOM 779 N N . THR A 1 100 ? -17.115 1.429 8.608 1.00 81.19 100 THR A N 1
ATOM 780 C CA . THR A 1 100 ? -16.672 1.681 7.227 1.00 81.19 100 THR A CA 1
ATOM 781 C C . THR A 1 100 ? -15.245 1.169 6.997 1.00 81.19 100 THR A C 1
ATOM 783 O O . THR A 1 100 ? -14.955 0.534 5.979 1.00 81.19 100 THR A O 1
ATOM 786 N N . ALA A 1 101 ? -14.347 1.383 7.966 1.00 77.62 101 ALA A N 1
ATOM 787 C CA . ALA A 1 101 ? -12.983 0.864 7.917 1.00 77.62 101 ALA A CA 1
ATOM 788 C C . ALA A 1 101 ? -12.922 -0.672 8.023 1.00 77.62 101 ALA A C 1
ATOM 790 O O . ALA A 1 101 ? -12.088 -1.286 7.357 1.00 77.62 101 ALA A O 1
ATOM 791 N N . PHE A 1 102 ? -13.798 -1.287 8.825 1.00 80.69 102 PHE A N 1
ATOM 792 C CA . PHE A 1 102 ? -13.888 -2.740 9.004 1.00 80.69 102 PHE A CA 1
ATOM 793 C C . PHE A 1 102 ? -14.382 -3.454 7.741 1.00 80.69 102 PHE A C 1
ATOM 795 O O . PHE A 1 102 ? -13.737 -4.394 7.285 1.00 80.69 102 PHE A O 1
ATOM 802 N N . PHE A 1 103 ? -15.456 -2.962 7.119 1.00 79.38 103 PHE A N 1
ATOM 803 C CA . PHE A 1 103 ? -15.994 -3.524 5.874 1.00 79.38 103 PHE A CA 1
ATOM 804 C C . PHE A 1 103 ? -15.152 -3.191 4.634 1.00 79.38 103 PHE A C 1
ATOM 806 O O . PHE A 1 103 ? -15.480 -3.594 3.522 1.00 79.38 103 PHE A O 1
ATOM 813 N N . GLY A 1 104 ? -14.036 -2.473 4.799 1.00 65.69 104 GLY A N 1
ATOM 814 C CA . GLY A 1 104 ? -13.109 -2.209 3.704 1.00 65.69 104 GLY A CA 1
ATOM 815 C C . GLY A 1 104 ? -13.646 -1.226 2.665 1.00 65.69 104 GLY A C 1
ATOM 816 O O . GLY A 1 104 ? -13.087 -1.145 1.569 1.00 65.69 104 GLY A O 1
ATOM 817 N N . LEU A 1 105 ? -14.666 -0.437 3.015 1.00 57.28 105 LEU A N 1
ATOM 818 C CA . LEU A 1 105 ? -15.157 0.673 2.206 1.00 57.28 105 LEU A CA 1
ATOM 819 C C . LEU A 1 105 ? -14.093 1.780 2.213 1.00 57.28 105 LEU A C 1
ATOM 821 O O . LEU A 1 105 ? -14.109 2.728 3.000 1.00 57.28 105 LEU A O 1
ATOM 825 N N . LYS A 1 106 ? -13.092 1.636 1.340 1.00 49.56 106 LYS A N 1
ATOM 826 C CA . LYS A 1 106 ? -11.995 2.593 1.141 1.00 49.56 106 LYS A CA 1
ATOM 827 C C . LYS A 1 106 ? -12.493 3.823 0.379 1.00 49.56 106 LYS A C 1
ATOM 829 O O . LYS A 1 106 ? -12.035 4.107 -0.719 1.00 49.56 106 LYS A O 1
ATOM 834 N N . GLY A 1 107 ? -13.426 4.548 0.987 1.00 48.62 107 GLY A N 1
ATOM 835 C CA . GLY A 1 107 ? -14.026 5.772 0.461 1.00 48.62 107 GLY A CA 1
ATOM 836 C C . GLY A 1 107 ? -14.107 6.904 1.484 1.00 48.62 107 GLY A C 1
ATOM 837 O O . GLY A 1 107 ? -14.647 7.952 1.167 1.00 48.62 107 GLY A O 1
ATOM 838 N N . PHE A 1 108 ? -13.552 6.754 2.694 1.00 45.09 108 PHE A N 1
ATOM 839 C CA . PHE A 1 108 ? -13.730 7.729 3.788 1.00 45.09 108 PHE A CA 1
ATOM 840 C C . PHE A 1 108 ? -13.217 9.152 3.487 1.00 45.09 108 PHE A C 1
ATOM 842 O O . PHE A 1 108 ? -13.562 10.101 4.180 1.00 45.09 108 PHE A O 1
ATOM 849 N N . ARG A 1 109 ? -12.418 9.330 2.426 1.00 44.84 109 ARG A N 1
ATOM 850 C CA . ARG A 1 109 ? -11.990 10.656 1.954 1.00 44.84 109 ARG A CA 1
ATOM 851 C C . ARG A 1 109 ? -13.093 11.421 1.200 1.00 44.84 109 ARG A C 1
ATOM 853 O O . ARG A 1 109 ? -12.931 12.611 0.982 1.00 44.84 109 ARG A O 1
ATOM 860 N N . VAL A 1 110 ? -14.171 10.742 0.802 1.00 45.91 110 VAL A N 1
ATOM 861 C CA . VAL A 1 110 ? -15.292 11.281 0.008 1.00 45.91 110 VAL A CA 1
ATOM 862 C C . VAL A 1 110 ? -16.526 11.585 0.877 1.00 45.91 110 VAL A C 1
ATOM 864 O O . VAL A 1 110 ? -17.355 12.390 0.482 1.00 45.91 110 VAL A O 1
ATOM 867 N N . TYR A 1 111 ? -16.624 11.016 2.085 1.00 45.25 111 TYR A N 1
ATOM 868 C CA . TYR A 1 111 ? -17.838 11.079 2.922 1.00 45.25 111 TYR A CA 1
ATOM 869 C C . TYR A 1 111 ? -17.744 11.982 4.164 1.00 45.25 111 TYR A C 1
ATOM 871 O O . TYR A 1 111 ? -18.623 11.924 5.016 1.00 45.25 111 TYR A O 1
ATOM 879 N N . LEU A 1 112 ? -16.712 12.822 4.297 1.00 44.91 112 LEU A N 1
ATOM 880 C CA . LEU A 1 112 ? -16.694 13.883 5.314 1.00 44.91 112 LEU A CA 1
ATOM 881 C C . LEU A 1 1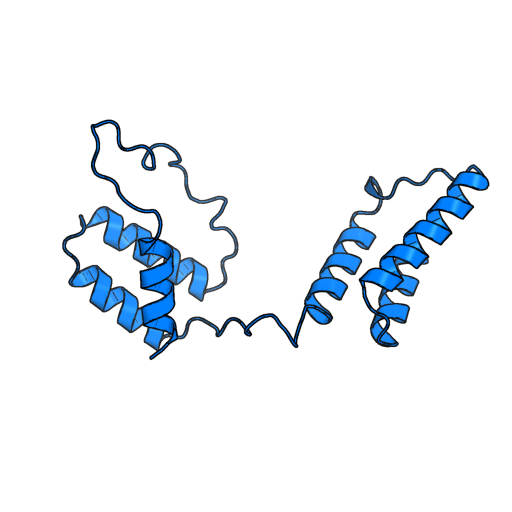12 ? -17.084 15.221 4.663 1.00 44.91 112 LEU A C 1
ATOM 883 O O . LEU A 1 112 ? -16.197 15.923 4.179 1.00 44.91 112 LEU A O 1
ATOM 887 N N . PRO A 1 113 ? -18.371 15.618 4.665 1.00 43.00 113 PRO A N 1
ATOM 888 C CA . PRO A 1 113 ? -18.787 16.931 4.177 1.00 43.00 113 PRO A CA 1
ATOM 889 C C . PRO A 1 113 ? -18.491 18.082 5.161 1.00 43.00 113 PRO A C 1
ATOM 891 O O . PRO A 1 113 ? -18.931 19.201 4.929 1.00 43.00 113 PRO A O 1
ATOM 894 N N . TYR A 1 114 ? -17.715 17.871 6.235 1.00 42.06 114 TYR A N 1
ATOM 895 C CA . TYR A 1 114 ? -17.462 18.912 7.243 1.00 42.06 114 TYR A CA 1
ATOM 896 C C . TYR A 1 114 ? -15.974 19.088 7.591 1.00 42.06 114 TYR A C 1
ATOM 898 O O . TYR A 1 114 ? -15.527 18.671 8.659 1.00 42.06 114 TYR A O 1
ATOM 906 N N . PRO A 1 115 ? -15.188 19.797 6.759 1.00 47.69 115 PRO A N 1
ATOM 907 C CA . PRO A 1 115 ? -13.889 20.335 7.177 1.00 47.69 115 PRO A CA 1
ATOM 908 C C . PRO A 1 115 ? -14.007 21.437 8.253 1.00 47.69 115 PRO A C 1
ATOM 910 O O . PRO A 1 115 ? -12.995 21.911 8.764 1.00 47.69 115 PRO A O 1
ATOM 913 N N . GLN A 1 116 ? -15.227 21.857 8.608 1.00 48.06 116 GLN A N 1
ATOM 914 C CA . GLN A 1 116 ? -15.478 23.040 9.435 1.00 48.06 116 GLN A CA 1
ATOM 915 C C . GLN A 1 116 ? -15.449 22.772 10.952 1.00 48.06 116 GLN A C 1
ATOM 917 O O . GLN A 1 116 ? -15.215 23.701 11.717 1.00 48.06 116 GLN A O 1
ATOM 922 N N . PHE A 1 117 ? -15.589 21.518 11.401 1.00 45.66 117 PHE A N 1
ATOM 923 C CA . PHE A 1 117 ? -15.595 21.174 12.836 1.00 45.66 117 PHE A CA 1
ATOM 924 C C . PHE A 1 117 ? -14.207 20.895 13.439 1.00 45.66 117 PHE A C 1
ATOM 926 O O . PHE A 1 117 ? -14.077 20.727 14.648 1.00 45.66 117 PHE A O 1
ATOM 933 N N . LEU A 1 118 ? -13.144 20.884 12.625 1.00 48.41 118 LEU A N 1
ATOM 934 C CA . LEU A 1 118 ? -11.763 20.697 13.096 1.00 48.41 118 LEU A CA 1
ATOM 935 C C . LEU A 1 118 ? -11.055 22.006 13.492 1.00 48.41 118 LEU A C 1
ATOM 937 O O . LEU A 1 118 ? -9.865 21.981 13.804 1.00 48.41 118 LEU A O 1
ATOM 941 N N . ARG A 1 119 ? -11.753 23.150 13.515 1.00 39.44 119 ARG A N 1
ATOM 942 C CA . ARG A 1 119 ? -11.237 24.381 14.134 1.00 39.44 119 ARG A CA 1
ATOM 943 C C . ARG A 1 119 ? -12.040 24.714 15.392 1.00 39.44 119 ARG A C 1
ATOM 945 O O . ARG A 1 119 ? -13.143 25.239 15.260 1.00 39.44 119 ARG A O 1
ATOM 952 N N . PRO A 1 120 ? -11.499 24.505 16.602 1.00 38.09 120 PRO A N 1
ATOM 953 C CA . PRO A 1 120 ? -12.073 25.129 17.779 1.00 38.09 120 PRO A CA 1
ATOM 954 C C . PRO A 1 120 ? -11.769 26.634 17.714 1.00 38.09 120 PRO A C 1
ATOM 956 O O . PRO A 1 120 ? -10.638 27.066 17.932 1.00 38.09 120 PRO A O 1
ATOM 959 N N . LYS A 1 121 ? -12.775 27.448 17.375 1.00 42.97 121 LYS A N 1
ATOM 960 C CA . LYS A 1 121 ? -12.768 28.891 17.647 1.00 42.97 121 LYS A CA 1
ATOM 961 C C 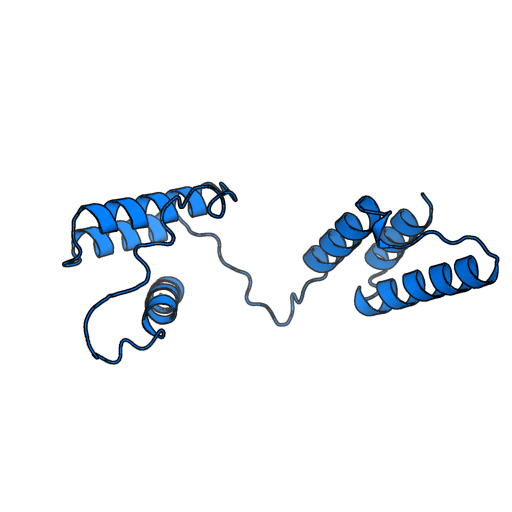. LYS A 1 121 ? -13.162 29.095 19.115 1.00 42.97 121 LYS A C 1
ATOM 963 O O . LYS A 1 121 ? -14.328 29.324 19.383 1.00 42.97 121 LYS A O 1
ATOM 968 N N . HIS A 1 122 ? -12.212 28.925 20.036 1.00 37.47 122 HIS A N 1
ATOM 969 C CA . HIS A 1 122 ? -12.080 29.694 21.286 1.00 37.47 122 HIS A CA 1
ATOM 970 C C . HIS A 1 122 ? -10.979 29.098 22.186 1.00 37.47 122 HIS A C 1
ATOM 972 O O . HIS A 1 122 ? -11.179 28.062 22.806 1.00 37.47 122 HIS A O 1
ATOM 978 N N . SER A 1 123 ? -9.862 29.834 22.273 1.00 39.03 123 SER A N 1
ATOM 979 C CA . SER A 1 123 ? -8.961 30.011 23.437 1.00 39.03 123 SER A CA 1
ATOM 980 C C . SER A 1 123 ? -8.223 28.800 24.073 1.00 39.03 123 SER A C 1
ATOM 982 O O . SER A 1 123 ? -8.608 27.646 23.925 1.00 39.03 123 SER A O 1
ATOM 984 N N . PRO A 1 124 ? -7.064 29.041 24.724 1.00 43.47 124 PRO A N 1
ATOM 985 C CA . PRO A 1 124 ? -5.894 28.175 24.620 1.00 43.47 124 PRO A CA 1
ATOM 986 C C . PRO A 1 124 ? -5.830 27.127 25.734 1.00 43.47 124 PRO A C 1
ATOM 988 O O . PRO A 1 124 ? -5.273 27.359 26.801 1.00 43.47 124 PRO A O 1
ATOM 991 N N . ALA A 1 125 ? -6.293 25.916 25.451 1.00 37.03 125 ALA A N 1
ATOM 992 C CA . ALA A 1 125 ? -5.811 24.734 26.152 1.00 37.03 125 ALA A CA 1
ATOM 993 C C . ALA A 1 125 ? -5.031 23.876 25.159 1.00 37.03 125 ALA A C 1
ATOM 995 O O . ALA A 1 125 ? -5.516 23.502 24.095 1.00 37.03 125 ALA A O 1
ATOM 996 N N . LYS A 1 126 ? -3.777 23.608 25.508 1.00 42.44 126 LYS A N 1
ATOM 997 C CA . LYS A 1 126 ? -2.772 22.835 24.775 1.00 42.44 126 LYS A CA 1
ATOM 998 C C . LYS A 1 126 ? -3.246 21.390 24.539 1.00 42.44 126 LYS A C 1
ATOM 1000 O O . LYS A 1 126 ? -2.758 20.464 25.184 1.00 42.44 126 LYS A O 1
ATOM 1005 N N . ILE A 1 127 ? -4.188 21.167 23.620 1.00 46.47 127 ILE A N 1
ATOM 1006 C CA . ILE A 1 127 ? -4.604 19.824 23.198 1.00 46.47 127 ILE A CA 1
ATOM 1007 C C . ILE A 1 127 ? -3.504 19.285 22.287 1.00 46.47 127 ILE A C 1
ATOM 1009 O O . ILE A 1 127 ? -3.442 19.553 21.089 1.00 46.47 127 ILE A O 1
ATOM 1013 N N . ARG A 1 128 ? -2.573 18.548 22.898 1.00 35.50 128 ARG A N 1
ATOM 1014 C CA . ARG A 1 128 ? -1.529 17.818 22.179 1.00 35.50 128 ARG A CA 1
ATOM 1015 C C . ARG A 1 128 ? -2.202 16.864 21.175 1.00 35.50 128 ARG A C 1
ATOM 1017 O O . ARG A 1 128 ? -3.020 16.049 21.604 1.00 35.50 128 ARG A O 1
ATOM 1024 N N . PRO A 1 129 ? -1.791 16.825 19.895 1.00 42.16 129 PRO A N 1
ATOM 1025 C CA . PRO A 1 129 ? -2.256 15.834 18.911 1.00 42.16 129 PRO A CA 1
ATOM 1026 C C . PRO A 1 129 ? -1.802 14.383 19.214 1.00 42.16 129 PRO A C 1
ATOM 1028 O O . PRO A 1 129 ? -1.841 13.507 18.356 1.00 42.16 129 PRO A O 1
ATOM 1031 N N . ALA A 1 130 ? -1.386 14.092 20.450 1.00 40.66 130 ALA A N 1
ATOM 1032 C CA . ALA A 1 130 ? -0.868 12.798 20.884 1.00 40.66 130 ALA A CA 1
ATOM 1033 C C . ALA A 1 130 ? -1.965 11.767 21.230 1.00 40.66 130 ALA A C 1
ATOM 1035 O O . ALA A 1 130 ? -1.669 10.577 21.349 1.00 40.66 130 ALA A O 1
ATOM 1036 N N . LEU A 1 131 ? -3.228 12.186 21.392 1.00 43.88 131 LEU A N 1
ATOM 1037 C CA . LEU A 1 131 ? -4.303 11.308 21.879 1.00 43.88 131 LEU A CA 1
ATOM 1038 C C . LEU A 1 131 ? -4.943 10.432 20.795 1.00 43.88 131 LEU A C 1
ATOM 1040 O O . LEU A 1 131 ? -5.257 9.280 21.084 1.00 43.88 131 LEU A O 1
ATOM 1044 N N . GLN A 1 132 ? -5.035 10.893 19.541 1.00 42.72 132 GLN A N 1
ATOM 1045 C CA . GLN A 1 132 ? -5.496 10.023 18.448 1.00 42.72 132 GLN A CA 1
ATOM 1046 C C . GLN A 1 132 ? -4.529 8.856 18.230 1.00 42.72 132 GLN A C 1
ATOM 1048 O O . GLN A 1 132 ? -4.961 7.716 18.100 1.00 42.72 132 GLN A O 1
ATOM 1053 N N . HIS A 1 133 ? -3.217 9.091 18.305 1.00 40.03 133 HIS A N 1
ATOM 1054 C CA . HIS A 1 133 ? -2.250 7.996 18.255 1.00 40.03 133 HIS A CA 1
ATOM 1055 C C . HIS A 1 133 ? -2.356 7.070 19.481 1.00 40.03 133 HIS A C 1
ATOM 1057 O O . HIS A 1 133 ? -2.334 5.852 19.315 1.00 40.03 133 HIS A O 1
ATOM 1063 N N . ARG A 1 134 ? -2.535 7.601 20.701 1.00 35.22 134 ARG A N 1
ATOM 1064 C CA . ARG A 1 134 ? -2.612 6.780 21.927 1.00 35.22 134 ARG A CA 1
ATOM 1065 C C . ARG A 1 134 ? -3.829 5.851 21.983 1.00 35.22 134 ARG A C 1
ATOM 1067 O O . ARG A 1 134 ? -3.656 4.701 22.378 1.00 35.22 134 ARG A O 1
ATOM 1074 N N . VAL A 1 135 ? -5.015 6.295 21.555 1.00 47.16 135 VAL A N 1
ATOM 1075 C CA . VAL A 1 135 ? -6.232 5.451 21.555 1.00 47.16 135 VAL A CA 1
ATOM 1076 C C . VAL A 1 135 ? -6.082 4.270 20.590 1.00 47.16 135 VAL A C 1
ATOM 1078 O O . VAL A 1 135 ? -6.430 3.142 20.934 1.00 47.16 135 VAL A O 1
ATOM 1081 N N . PHE A 1 136 ? -5.475 4.489 19.419 1.00 41.47 136 PHE A N 1
ATOM 1082 C CA . PHE A 1 136 ? -5.193 3.400 18.482 1.00 41.47 136 PHE A CA 1
ATOM 1083 C C . PHE A 1 136 ? -4.095 2.452 18.981 1.00 41.47 136 PHE A C 1
ATOM 1085 O O . PHE A 1 136 ? -4.207 1.248 18.768 1.00 41.47 136 PHE A O 1
ATOM 1092 N N . TYR A 1 137 ? -3.054 2.942 19.665 1.00 40.41 137 TYR A N 1
ATOM 1093 C CA . TYR A 1 137 ? -2.006 2.058 20.188 1.00 40.41 137 TYR A CA 1
ATOM 1094 C C . TYR A 1 137 ? -2.496 1.176 21.340 1.00 40.41 137 TYR A C 1
ATOM 1096 O O . TYR A 1 137 ? -2.209 -0.016 21.325 1.00 40.41 137 TYR A O 1
ATOM 1104 N N . HIS A 1 138 ? -3.288 1.710 22.274 1.00 42.34 138 HIS A N 1
ATOM 1105 C CA . HIS A 1 138 ? -3.705 0.962 23.466 1.00 42.34 138 HIS A CA 1
ATOM 1106 C C . HIS A 1 138 ? -4.693 -0.179 23.174 1.00 42.34 138 HIS A C 1
ATOM 1108 O O . HIS A 1 138 ? -4.740 -1.161 23.911 1.00 42.34 138 HIS A O 1
ATOM 1114 N N . VAL A 1 139 ? -5.468 -0.069 22.089 1.00 48.38 139 VAL A N 1
ATOM 1115 C CA . VAL A 1 139 ? -6.426 -1.100 21.649 1.00 48.38 139 VAL A CA 1
ATOM 1116 C C . VAL A 1 139 ? -5.748 -2.212 20.834 1.00 48.38 139 VAL A C 1
ATOM 1118 O O . VAL A 1 139 ? -6.281 -3.314 20.751 1.00 48.38 139 VAL A O 1
ATOM 1121 N N . ILE A 1 140 ? -4.571 -1.951 20.251 1.00 43.75 140 ILE A N 1
ATOM 1122 C CA . ILE A 1 140 ? -3.849 -2.895 19.377 1.00 43.75 140 ILE A CA 1
ATOM 1123 C C . ILE A 1 140 ? -2.781 -3.704 20.146 1.00 43.75 140 ILE A C 1
ATOM 1125 O O . ILE A 1 140 ? -2.326 -4.736 19.647 1.00 43.75 140 ILE A O 1
ATOM 1129 N N . THR A 1 141 ? -2.377 -3.273 21.346 1.00 44.44 141 THR A N 1
ATOM 1130 C CA . THR A 1 141 ? -1.317 -3.919 22.148 1.00 44.44 141 THR A CA 1
ATOM 1131 C C . THR A 1 141 ? -1.798 -4.864 23.258 1.00 44.44 141 THR A C 1
ATOM 1133 O O . THR A 1 141 ? -0.938 -5.389 23.953 1.00 44.44 141 THR A O 1
ATOM 1136 N N . ASN A 1 142 ? -3.109 -5.108 23.409 1.00 35.88 142 ASN A N 1
ATOM 1137 C CA . ASN A 1 142 ? -3.673 -6.093 24.356 1.00 35.88 142 ASN A CA 1
ATOM 1138 C C . ASN A 1 142 ? -4.666 -7.053 23.685 1.00 35.88 142 ASN A C 1
ATOM 1140 O O . ASN A 1 142 ? -5.828 -6.639 23.412 1.00 35.88 142 ASN A O 1
#

pLDDT: mean 70.45, std 18.63, range [35.22, 90.38]

Sequence (142 aa):
MSVCFFAVYSSNRGIACKTTKVYITGVLHQNSMLGANAPLSLMPVLHRVIRGIQRRQGNTLTRKKRKPITTTHLRKISKFLLLSGHPPHDKYMLLASCLTAFFGLKGFRVYLPYPQFLRPKHSPAKIRPALQHRVFYHVITN

Radius of gyration: 22.76 Å; chains: 1; bounding box: 42×42×58 Å

Foldseek 3Di:
DPLLVQLVVCLVVVHDLVVSVVVSVVVQVVCVVVVNDDDPVVCVVSVVSSVVSCVVNPPPPPDDDPDQCDPVLLVVLLVCLVPDPDDPVVSVVVNVVVVCVNVVVPCVVPPPPDPPVPDPPDDDDPPDPCVVVVVVVVSVPD